Protein AF-N0BF29-F1 (afdb_monomer)

InterPro domains:
  IPR024605 NAD(P) transhydrogenase, alpha subunit, C-terminal [PF12769] (67-154)

Mean predicted aligned error: 17.51 Å

pLDDT: mean 71.5, std 13.43, range [49.28, 93.81]

Radius of gyration: 30.4 Å; Cα contacts (8 Å, |Δi|>4): 50; chains: 1; bounding box: 69×90×81 Å

Foldseek 3Di:
DDDPVPVVVVVVVVVVVVVVVPDPPDDPDPVVVVVVVVVVVVCVVVPPCPPCVVPDDDDDDPVVVVVVVVVVVVVVVVVVVVPDDPVCPVVVVLVVLQVVLVLLVVLCVQCVVVVVDPPCPPSNVVSVVSNVVSVCSNVVSVVVSVVVVVVVPPDDDPPDDDD

Secondary structure (DSSP, 8-state):
---SHHHHHHHHHHHHHHHHH--------THHHHHHHHHHHHHHHHGGGTTSTTS--SS--HHHHHHHHHHHHHHHHHHHHHTS-GGGHHHHHHHHHHHGGGHHHHHHHHHHHHHHSTT-HHHHHHHHHHHHHHHHHHHHHHHHHHHHHTTTS----------

Solvent-accessible surface area (backbone atoms only — not comparable to full-atom values): 9748 Å² total; per-residue (Å²): 143,81,83,72,67,67,68,55,59,60,59,50,54,58,52,51,55,57,54,67,72,63,68,80,91,72,79,85,56,77,64,58,60,55,48,52,50,53,50,51,52,51,48,64,73,62,60,68,63,73,82,58,70,81,72,76,86,80,96,71,58,70,70,58,54,55,49,51,53,49,54,52,49,52,54,54,51,51,57,63,64,69,73,58,64,84,92,39,59,69,59,47,55,30,50,54,45,30,61,63,29,62,53,37,60,57,20,51,52,44,33,54,52,33,72,74,44,91,85,39,72,62,44,40,53,53,16,52,51,42,38,52,54,25,49,50,38,39,54,50,20,54,52,54,43,50,59,60,53,55,72,71,52,73,74,79,74,77,82,81,81,78,130

Structure (mmCIF, N/CA/C/O backbone):
data_AF-N0BF29-F1
#
_entry.id   AF-N0BF29-F1
#
loop_
_atom_site.group_PDB
_atom_site.id
_atom_site.type_symbol
_atom_site.label_atom_id
_atom_site.label_alt_id
_atom_site.label_comp_id
_atom_site.label_asym_id
_atom_site.label_entity_id
_atom_site.label_seq_id
_atom_site.pdbx_PDB_ins_code
_atom_site.Cartn_x
_atom_site.Cartn_y
_atom_site.Cartn_z
_atom_site.occupancy
_atom_site.B_iso_or_equiv
_atom_site.auth_seq_id
_atom_site.auth_comp_id
_atom_site.auth_asym_id
_atom_site.auth_atom_id
_atom_site.pdbx_PDB_model_num
ATOM 1 N N . MET A 1 1 ? 48.186 66.598 -15.310 1.00 50.88 1 MET A N 1
ATOM 2 C CA . MET A 1 1 ? 47.189 65.851 -16.102 1.00 50.88 1 MET A CA 1
ATOM 3 C C . MET A 1 1 ? 47.595 64.383 -16.043 1.00 50.88 1 MET A C 1
ATOM 5 O O . MET A 1 1 ? 48.266 63.907 -16.941 1.00 50.88 1 MET A O 1
ATOM 9 N N . PHE A 1 2 ? 47.352 63.733 -14.897 1.00 53.31 2 PHE A N 1
ATOM 10 C CA . PHE A 1 2 ? 47.755 62.344 -14.654 1.00 53.31 2 PHE A CA 1
ATOM 11 C C . PHE A 1 2 ? 46.551 61.424 -14.843 1.00 53.31 2 PHE A C 1
ATOM 13 O O . PHE A 1 2 ? 45.419 61.759 -14.498 1.00 53.31 2 PHE A O 1
ATOM 20 N N . ASP A 1 3 ? 46.858 60.309 -15.473 1.00 54.34 3 ASP A N 1
ATOM 21 C CA . ASP A 1 3 ? 45.998 59.388 -16.186 1.00 54.34 3 ASP A CA 1
ATOM 22 C C . ASP A 1 3 ? 45.047 58.596 -15.263 1.00 54.34 3 ASP A C 1
ATOM 24 O O . ASP A 1 3 ? 45.483 57.930 -14.326 1.00 54.34 3 ASP A O 1
ATOM 28 N N . ARG A 1 4 ? 43.731 58.672 -15.524 1.00 57.38 4 ARG A N 1
ATOM 29 C CA . ARG A 1 4 ? 42.687 57.856 -14.865 1.00 57.38 4 ARG A CA 1
ATOM 30 C C . ARG A 1 4 ? 42.378 56.555 -15.623 1.00 57.38 4 ARG A C 1
ATOM 32 O O . ARG A 1 4 ? 41.522 55.799 -15.173 1.00 57.38 4 ARG A O 1
ATOM 39 N N . SER A 1 5 ? 43.027 56.279 -16.755 1.00 56.97 5 SER A N 1
ATOM 40 C CA . SER A 1 5 ? 42.661 55.153 -17.627 1.00 56.97 5 SER A CA 1
ATOM 41 C C . SER A 1 5 ? 43.176 53.787 -17.147 1.00 56.97 5 SER A C 1
ATOM 43 O O . SER A 1 5 ? 42.535 52.772 -17.413 1.00 56.97 5 SER A O 1
ATOM 45 N N . ALA A 1 6 ? 44.255 53.741 -16.359 1.00 56.12 6 ALA A N 1
ATOM 46 C CA . ALA A 1 6 ? 44.833 52.480 -15.877 1.00 56.12 6 ALA A CA 1
ATOM 47 C C . ALA A 1 6 ? 44.062 51.837 -14.703 1.00 56.12 6 ALA A C 1
ATOM 49 O O . ALA A 1 6 ? 44.014 50.612 -14.592 1.00 56.12 6 ALA A O 1
ATOM 50 N N . THR A 1 7 ? 43.420 52.635 -13.840 1.00 57.06 7 THR A N 1
ATOM 51 C CA . THR A 1 7 ? 42.693 52.118 -12.661 1.00 57.06 7 THR A CA 1
ATOM 52 C C . THR A 1 7 ? 41.366 51.456 -13.037 1.00 57.06 7 THR A C 1
ATOM 54 O O . THR A 1 7 ? 40.957 50.494 -12.391 1.00 57.06 7 THR A O 1
ATOM 57 N N . THR A 1 8 ? 40.704 51.923 -14.099 1.00 57.91 8 THR A N 1
ATOM 58 C CA . THR A 1 8 ? 39.427 51.352 -14.557 1.00 57.91 8 THR A CA 1
ATOM 59 C C . THR A 1 8 ? 39.631 50.000 -15.253 1.00 57.91 8 THR A C 1
ATOM 61 O O . THR A 1 8 ? 38.921 49.046 -14.952 1.00 57.91 8 THR A O 1
ATOM 64 N N . ALA A 1 9 ? 40.680 49.858 -16.074 1.00 57.94 9 ALA A N 1
ATOM 65 C CA . ALA A 1 9 ? 40.947 48.624 -16.823 1.00 57.94 9 ALA A CA 1
ATOM 66 C C . ALA A 1 9 ? 41.239 47.396 -15.931 1.00 57.94 9 ALA A C 1
ATOM 68 O O . ALA A 1 9 ? 40.890 46.269 -16.284 1.00 57.94 9 ALA A O 1
ATOM 69 N N . GLY A 1 10 ? 41.851 47.594 -14.757 1.00 58.34 10 GLY A N 1
ATOM 70 C CA . GLY A 1 10 ? 42.141 46.507 -13.813 1.00 58.34 10 GLY A CA 1
ATOM 71 C C . GLY A 1 10 ? 40.903 45.958 -13.091 1.00 58.34 10 GLY A C 1
ATOM 72 O O . GLY A 1 10 ? 40.855 44.772 -12.765 1.00 58.34 10 GLY A O 1
ATOM 73 N N . ASN A 1 11 ? 39.885 46.796 -12.872 1.00 60.72 11 ASN A N 1
ATOM 74 C CA . ASN A 1 11 ? 38.655 46.406 -12.178 1.00 60.72 11 ASN A CA 1
ATOM 75 C C . ASN A 1 11 ? 37.640 45.720 -13.112 1.00 60.72 11 ASN A C 1
ATOM 77 O O . ASN A 1 11 ? 36.798 44.943 -12.661 1.00 60.72 11 ASN A O 1
ATOM 81 N N . ASP A 1 12 ? 37.750 45.967 -14.417 1.00 60.44 12 ASP A N 1
ATOM 82 C CA . ASP A 1 12 ? 36.882 45.361 -15.429 1.00 60.44 12 ASP A CA 1
ATOM 83 C C . ASP A 1 12 ? 37.309 43.921 -15.765 1.00 60.44 12 ASP A C 1
ATOM 85 O O . ASP A 1 12 ? 36.466 43.042 -15.948 1.00 60.44 12 ASP A O 1
ATOM 89 N N . MET A 1 13 ? 38.615 43.634 -15.740 1.00 60.41 13 MET A N 1
ATOM 90 C CA . MET A 1 13 ? 39.179 42.309 -16.044 1.00 60.41 13 MET A CA 1
ATOM 91 C C . MET A 1 13 ? 38.857 41.258 -14.966 1.00 60.41 13 MET A C 1
ATOM 93 O O . MET A 1 13 ? 38.608 40.086 -15.271 1.00 60.41 13 MET A O 1
ATOM 97 N N . SER A 1 14 ? 38.818 41.672 -13.694 1.00 63.94 14 SER A N 1
ATOM 98 C CA . SER A 1 14 ? 38.406 40.809 -12.581 1.00 63.94 14 SER A CA 1
ATOM 99 C C . SER A 1 14 ? 36.902 40.514 -12.630 1.00 63.94 14 SER A C 1
ATOM 101 O O . SER A 1 14 ? 36.487 39.384 -12.373 1.00 63.94 14 SER A O 1
ATOM 103 N N . ASN A 1 15 ? 36.087 41.484 -13.055 1.00 61.97 15 ASN A N 1
ATOM 104 C CA . ASN A 1 15 ? 34.640 41.332 -13.203 1.00 61.97 15 ASN A CA 1
ATOM 105 C C . ASN A 1 15 ? 34.274 40.448 -14.410 1.00 61.97 15 ASN A C 1
ATOM 107 O O . ASN A 1 15 ? 33.377 39.613 -14.315 1.00 61.97 15 ASN A O 1
ATOM 111 N N . GLU A 1 16 ? 35.010 40.542 -15.523 1.00 64.69 16 GLU A N 1
ATOM 112 C CA . GLU A 1 16 ? 34.817 39.664 -16.687 1.00 64.69 16 GLU A CA 1
ATOM 113 C C . GLU A 1 16 ? 35.205 38.207 -16.402 1.00 64.69 16 GLU A C 1
ATOM 115 O O . GLU A 1 16 ? 34.514 37.282 -16.834 1.00 64.69 16 GLU A O 1
ATOM 120 N N . THR A 1 17 ? 36.273 37.986 -15.631 1.00 63.31 17 THR A N 1
ATOM 121 C CA . THR A 1 17 ? 36.715 36.637 -15.238 1.00 63.31 17 THR A CA 1
ATOM 122 C C . THR A 1 17 ? 35.704 35.977 -14.293 1.00 63.31 17 THR A C 1
ATOM 124 O O . THR A 1 17 ? 35.381 34.800 -14.451 1.00 63.31 17 THR A O 1
ATOM 127 N N . VAL A 1 18 ? 35.113 36.753 -13.376 1.00 61.75 18 VAL A N 1
ATOM 128 C CA . VAL A 1 18 ? 34.015 36.303 -12.502 1.00 61.75 18 VAL A CA 1
ATOM 129 C C . VAL A 1 18 ? 32.727 36.043 -13.298 1.00 61.75 18 VAL A C 1
ATOM 131 O O . VAL A 1 18 ? 32.028 35.066 -13.033 1.00 61.75 18 VAL A O 1
ATOM 134 N N . ARG A 1 19 ? 32.431 36.851 -14.328 1.00 63.25 19 ARG A N 1
ATOM 135 C CA . ARG A 1 19 ? 31.270 36.654 -15.217 1.00 63.25 19 ARG A CA 1
ATOM 136 C C . ARG A 1 19 ? 31.402 35.428 -16.120 1.00 63.25 19 ARG A C 1
ATOM 138 O O . ARG A 1 19 ? 30.409 34.740 -16.332 1.00 63.25 19 ARG A O 1
ATOM 145 N N . ARG A 1 20 ? 32.605 35.108 -16.610 1.00 62.06 20 ARG A N 1
ATOM 146 C CA . ARG A 1 20 ? 32.853 33.898 -17.422 1.00 62.06 20 ARG A CA 1
ATOM 147 C C . ARG A 1 20 ? 32.863 32.608 -16.594 1.00 62.06 20 ARG A C 1
ATOM 149 O O . ARG A 1 20 ? 32.543 31.553 -17.132 1.00 62.06 20 ARG A O 1
ATOM 156 N N . ALA A 1 21 ? 33.161 32.685 -15.294 1.00 59.75 21 ALA A N 1
ATOM 157 C CA . ALA A 1 21 ? 33.075 31.549 -14.371 1.00 59.75 21 ALA A CA 1
ATOM 158 C C . ALA A 1 21 ? 31.628 31.195 -13.959 1.00 59.75 21 ALA A C 1
ATOM 160 O O . ALA A 1 21 ? 31.386 30.105 -13.443 1.00 59.75 21 ALA A O 1
ATOM 161 N N . PHE A 1 22 ? 30.657 32.079 -14.219 1.00 56.88 22 PHE A N 1
ATOM 162 C CA . PHE A 1 22 ? 29.238 31.862 -13.935 1.00 56.88 22 PHE A CA 1
ATOM 163 C C . PHE A 1 22 ? 28.437 31.629 -15.226 1.00 56.88 22 PHE A C 1
ATOM 165 O O . PHE A 1 22 ? 27.495 32.349 -15.543 1.00 56.88 22 PHE A O 1
ATOM 172 N N . HIS A 1 23 ? 28.798 30.591 -15.983 1.00 58.59 23 HIS A N 1
ATOM 173 C CA . HIS A 1 23 ? 27.872 29.968 -16.929 1.00 58.59 23 HIS A CA 1
ATOM 174 C C . HIS A 1 23 ? 27.220 28.754 -16.253 1.00 58.59 23 HIS A C 1
ATOM 176 O O . HIS A 1 23 ? 27.808 27.671 -16.245 1.00 58.59 23 HIS A O 1
ATOM 182 N N . PRO A 1 24 ? 26.007 28.883 -15.687 1.00 55.81 24 PRO A N 1
ATOM 183 C CA . PRO A 1 24 ? 25.234 27.722 -15.285 1.00 55.81 24 PRO A CA 1
ATOM 184 C C . PRO A 1 24 ? 24.802 26.967 -16.547 1.00 55.81 24 PRO A C 1
ATOM 186 O O . PRO A 1 24 ? 23.813 27.305 -17.195 1.00 55.81 24 PRO A O 1
ATOM 189 N N . THR A 1 25 ? 25.517 25.901 -16.900 1.00 57.53 25 THR A N 1
ATOM 190 C CA . THR A 1 25 ? 25.018 24.865 -17.814 1.00 57.53 25 THR A CA 1
ATOM 191 C C . THR A 1 25 ? 23.961 24.027 -17.091 1.00 57.53 25 THR A C 1
ATOM 193 O O . THR A 1 25 ? 24.127 22.843 -16.825 1.00 57.53 25 THR A O 1
ATOM 196 N N . SER A 1 26 ? 22.835 24.649 -16.744 1.00 63.97 26 SER A N 1
ATOM 197 C CA . SER A 1 26 ? 21.671 23.954 -16.201 1.00 63.97 26 SER A CA 1
ATOM 198 C C . SER A 1 26 ? 20.424 24.384 -16.955 1.00 63.97 26 SER A C 1
ATOM 200 O O . SER A 1 26 ? 19.684 25.273 -16.550 1.00 63.97 26 SER A O 1
ATOM 202 N N . SER A 1 27 ? 20.189 23.731 -18.091 1.00 57.16 27 SER A N 1
ATOM 203 C CA . SER A 1 27 ? 18.846 23.657 -18.665 1.00 57.16 27 SER A CA 1
ATOM 204 C C . SER A 1 27 ? 18.544 22.247 -19.179 1.00 57.16 27 SER A C 1
ATOM 206 O O . SER A 1 27 ? 18.144 22.017 -20.316 1.00 57.16 27 SER A O 1
ATOM 208 N N . ARG A 1 28 ? 18.659 21.246 -18.296 1.00 56.25 28 ARG A N 1
ATOM 209 C CA . ARG A 1 28 ? 17.801 20.064 -18.447 1.00 56.25 28 ARG A CA 1
ATOM 210 C C . ARG A 1 28 ? 16.426 20.457 -17.921 1.00 56.25 28 ARG A C 1
ATOM 212 O O . ARG A 1 28 ? 16.163 20.362 -16.729 1.00 56.25 28 ARG A O 1
ATOM 219 N N . GLY A 1 29 ? 15.587 20.980 -18.814 1.00 56.62 29 GLY A N 1
ATOM 220 C CA . GLY A 1 29 ? 14.214 21.360 -18.491 1.00 56.62 29 GLY A CA 1
ATOM 221 C C . GLY A 1 29 ? 13.393 20.202 -17.889 1.00 56.62 29 GLY A C 1
ATOM 222 O O . GLY A 1 29 ? 13.814 19.040 -17.926 1.00 56.62 29 GLY A O 1
ATOM 223 N N . PRO A 1 30 ? 12.170 20.478 -17.399 1.00 57.84 30 PRO A N 1
ATOM 224 C CA . PRO A 1 30 ? 11.297 19.513 -16.706 1.00 57.84 30 PRO A CA 1
ATOM 225 C C . PRO A 1 30 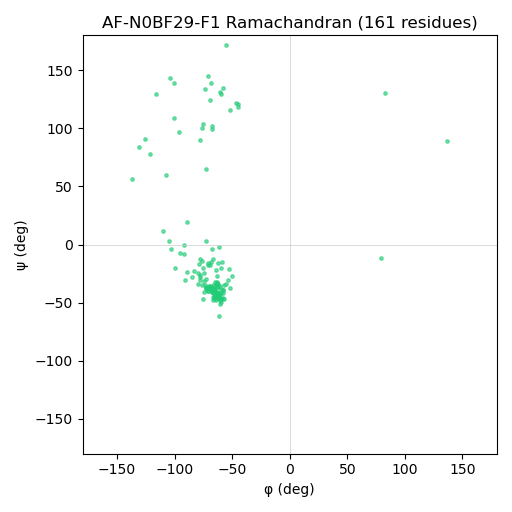? 10.875 18.289 -17.548 1.00 57.84 30 PRO A C 1
ATOM 227 O O . PRO A 1 30 ? 10.198 17.384 -17.059 1.00 57.84 30 PRO A O 1
ATOM 230 N N . VAL A 1 31 ? 11.291 18.222 -18.814 1.00 54.72 31 VAL A N 1
ATOM 231 C CA . VAL A 1 31 ? 11.068 17.097 -19.730 1.00 54.72 31 VAL A CA 1
ATOM 232 C C . VAL A 1 31 ? 11.731 15.794 -19.267 1.00 54.72 31 VAL A C 1
ATOM 234 O O . VAL A 1 31 ? 11.200 14.730 -19.572 1.00 54.72 31 VAL A O 1
ATOM 237 N N . SER A 1 32 ? 12.828 15.841 -18.497 1.00 62.41 32 SER A N 1
ATOM 238 C CA . SER A 1 32 ? 13.474 14.626 -17.960 1.00 62.41 32 SER A CA 1
ATOM 239 C C . SER A 1 32 ? 12.602 13.920 -16.917 1.00 62.41 32 SER A C 1
ATOM 241 O O . SER A 1 32 ? 12.455 12.705 -16.950 1.00 62.41 32 SER A O 1
ATOM 243 N N . MET A 1 33 ? 11.943 14.679 -16.037 1.00 64.31 33 MET A N 1
ATOM 244 C CA . MET A 1 33 ? 11.122 14.115 -14.962 1.00 64.31 33 MET A CA 1
ATOM 245 C C . MET A 1 33 ? 9.833 13.486 -15.493 1.00 64.31 33 MET A C 1
ATOM 247 O O . MET A 1 33 ? 9.464 12.394 -15.072 1.00 64.31 33 MET A O 1
ATOM 251 N N . LYS A 1 34 ? 9.194 14.125 -16.484 1.00 59.78 34 LYS A N 1
ATOM 252 C CA . LYS A 1 34 ? 8.039 13.536 -17.178 1.00 59.78 34 LYS A CA 1
ATOM 253 C C . LYS A 1 34 ? 8.433 12.249 -17.905 1.00 59.78 34 LYS A C 1
ATOM 255 O O . LYS A 1 34 ? 7.741 11.249 -17.780 1.00 59.78 34 LYS A O 1
ATOM 260 N N . ARG A 1 35 ? 9.567 12.244 -18.615 1.00 64.50 35 ARG A N 1
ATOM 261 C CA . ARG A 1 35 ? 10.065 11.055 -19.327 1.00 64.50 35 ARG A CA 1
ATOM 262 C C . ARG A 1 35 ? 10.479 9.927 -18.383 1.00 64.50 35 ARG A C 1
ATOM 264 O O . ARG A 1 35 ? 10.146 8.787 -18.667 1.00 64.50 35 ARG A O 1
ATOM 271 N N . ALA A 1 36 ? 11.120 10.247 -17.259 1.00 66.38 36 ALA A N 1
ATOM 272 C CA . ALA A 1 36 ? 11.490 9.280 -16.229 1.00 66.38 36 ALA A CA 1
ATOM 273 C C . ALA A 1 36 ? 10.259 8.665 -15.546 1.00 66.38 36 ALA A C 1
ATOM 275 O O . ALA A 1 36 ? 10.224 7.463 -15.301 1.00 66.38 36 ALA A O 1
ATOM 276 N N . PHE A 1 37 ? 9.226 9.471 -15.287 1.00 72.06 37 PHE A N 1
ATOM 277 C CA . PHE A 1 37 ? 7.957 8.980 -14.755 1.00 72.06 37 PHE A CA 1
ATOM 278 C C . PHE A 1 37 ? 7.242 8.068 -15.758 1.00 72.06 37 PHE A C 1
ATOM 280 O O . PHE A 1 37 ? 6.831 6.970 -15.398 1.00 72.06 37 PHE A O 1
ATOM 287 N N . LEU A 1 38 ? 7.160 8.477 -17.030 1.00 72.81 38 LEU A N 1
ATOM 288 C CA . LEU A 1 38 ? 6.576 7.645 -18.084 1.00 72.81 38 LEU A CA 1
ATOM 289 C C . LEU A 1 38 ? 7.354 6.338 -18.291 1.00 72.81 38 LEU A C 1
ATOM 291 O O . LEU A 1 38 ? 6.735 5.293 -18.460 1.00 72.81 38 LEU A O 1
ATOM 295 N N . SER A 1 39 ? 8.689 6.367 -18.256 1.00 67.75 39 SER A N 1
ATOM 296 C CA . SER A 1 39 ? 9.505 5.161 -18.426 1.00 67.75 39 SER A CA 1
ATOM 297 C C . SER A 1 39 ? 9.419 4.224 -17.223 1.00 67.75 39 SER A C 1
ATOM 299 O O . SER A 1 39 ? 9.385 3.013 -17.405 1.00 67.75 39 SER A O 1
ATOM 301 N N . ALA A 1 40 ? 9.356 4.762 -16.000 1.00 66.81 40 ALA A N 1
ATOM 302 C CA . ALA A 1 40 ? 9.174 3.964 -14.788 1.00 66.81 40 ALA A CA 1
ATOM 303 C C . ALA A 1 40 ? 7.779 3.326 -14.739 1.00 66.81 40 ALA A C 1
ATOM 305 O O . ALA A 1 40 ? 7.656 2.154 -14.394 1.00 66.81 40 ALA A O 1
ATOM 306 N N . LEU A 1 41 ? 6.744 4.068 -15.148 1.00 75.81 41 LEU A N 1
ATOM 307 C CA . LEU A 1 41 ? 5.383 3.551 -15.280 1.00 75.81 41 LEU A CA 1
ATOM 308 C C . LEU A 1 41 ? 5.305 2.446 -16.342 1.00 75.81 41 LEU A C 1
ATOM 310 O O . LEU A 1 41 ? 4.715 1.400 -16.094 1.00 75.81 41 LEU A O 1
ATOM 314 N N . ALA A 1 42 ? 5.942 2.648 -17.498 1.00 70.69 42 ALA A N 1
ATOM 315 C CA . ALA A 1 42 ? 6.006 1.642 -18.554 1.00 70.69 42 ALA A CA 1
ATOM 316 C C . ALA A 1 42 ? 6.758 0.381 -18.102 1.00 70.69 42 ALA A C 1
ATOM 318 O O . ALA A 1 42 ? 6.271 -0.723 -18.315 1.00 70.69 42 ALA A O 1
ATOM 319 N N . ALA A 1 43 ? 7.903 0.526 -17.429 1.00 65.00 43 ALA A N 1
ATOM 320 C CA . ALA A 1 43 ? 8.643 -0.611 -16.887 1.00 65.00 43 ALA A CA 1
ATOM 321 C C . ALA A 1 43 ? 7.812 -1.378 -15.845 1.00 65.00 43 ALA A C 1
ATOM 323 O O . ALA A 1 43 ? 7.722 -2.598 -15.927 1.00 65.00 43 ALA A O 1
ATOM 324 N N . ALA A 1 44 ? 7.146 -0.681 -14.919 1.00 64.06 44 ALA A N 1
ATOM 325 C CA . ALA A 1 44 ? 6.292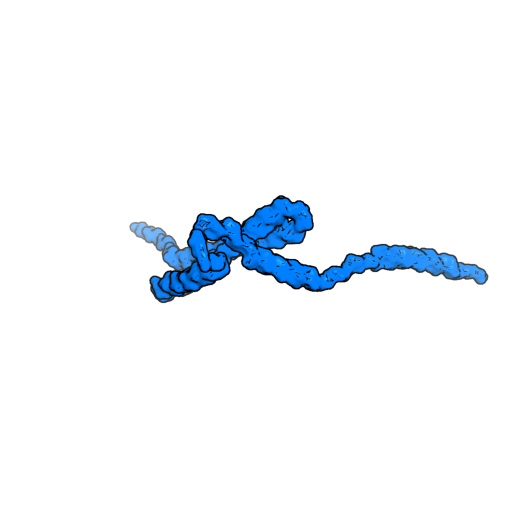 -1.300 -13.903 1.00 64.06 44 ALA A CA 1
ATOM 326 C C . ALA A 1 44 ? 5.116 -2.091 -14.503 1.00 64.06 44 ALA A C 1
ATOM 328 O O . ALA A 1 44 ? 4.770 -3.145 -13.979 1.00 64.06 44 ALA A O 1
ATOM 329 N N . LEU A 1 45 ? 4.544 -1.619 -15.616 1.00 66.31 45 LEU A N 1
ATOM 330 C CA . LEU A 1 45 ? 3.482 -2.318 -16.350 1.00 66.31 45 LEU A CA 1
ATOM 331 C C . LEU A 1 45 ? 3.990 -3.518 -17.170 1.00 66.31 45 LEU A C 1
ATOM 333 O O . LEU A 1 45 ? 3.202 -4.389 -17.517 1.00 66.31 45 LEU A O 1
ATOM 337 N N . LEU A 1 46 ? 5.287 -3.574 -17.490 1.00 62.69 46 LEU A N 1
ATOM 338 C CA . LEU A 1 46 ? 5.897 -4.634 -18.310 1.00 62.69 46 LEU A CA 1
ATOM 339 C C . LEU A 1 46 ? 6.609 -5.722 -17.477 1.00 62.69 46 LEU A C 1
ATOM 341 O O . LEU A 1 46 ? 6.820 -6.837 -17.957 1.00 62.69 46 LEU A O 1
ATOM 345 N N . LEU A 1 47 ? 6.964 -5.413 -16.227 1.00 60.53 47 LEU A N 1
ATOM 346 C CA . LEU A 1 47 ? 7.653 -6.298 -15.279 1.00 60.53 47 LEU A CA 1
ATOM 347 C C . LEU A 1 47 ? 6.847 -7.487 -14.696 1.00 60.53 47 LEU A C 1
ATOM 349 O O . LEU A 1 47 ? 7.514 -8.410 -14.222 1.00 60.53 47 LEU A O 1
ATOM 353 N N . PRO A 1 48 ? 5.496 -7.577 -14.716 1.00 59.41 48 PRO A N 1
ATOM 354 C CA . PRO A 1 48 ? 4.800 -8.725 -14.107 1.00 59.41 48 PRO A CA 1
ATOM 355 C C . PRO A 1 48 ? 5.024 -10.078 -14.811 1.00 59.41 48 PRO A C 1
ATOM 357 O O . PRO A 1 48 ? 4.577 -11.118 -14.335 1.00 59.41 48 PRO A O 1
ATOM 360 N N . THR A 1 49 ? 5.741 -10.104 -15.931 1.00 56.69 49 THR A N 1
ATOM 361 C CA . THR A 1 49 ? 5.788 -11.250 -16.848 1.00 56.69 49 THR A CA 1
ATOM 362 C C . THR A 1 49 ? 6.676 -12.417 -16.403 1.00 56.69 49 THR A C 1
ATOM 364 O O . THR A 1 49 ? 6.558 -13.498 -16.972 1.00 56.69 49 THR A O 1
ATOM 367 N N . ALA A 1 50 ? 7.538 -12.257 -15.392 1.00 51.62 50 ALA A N 1
ATOM 368 C CA . ALA A 1 50 ? 8.493 -13.308 -15.012 1.00 51.62 50 ALA A CA 1
ATOM 369 C C . ALA A 1 50 ? 7.980 -14.290 -13.938 1.00 51.62 50 ALA A C 1
ATOM 371 O O . ALA A 1 50 ? 8.369 -15.453 -13.955 1.00 51.62 50 ALA A O 1
ATOM 372 N N . ALA A 1 51 ? 7.111 -13.854 -13.017 1.00 52.84 51 ALA A N 1
ATOM 373 C CA . ALA A 1 51 ? 6.656 -14.691 -11.897 1.00 52.84 51 ALA A CA 1
ATOM 374 C C . ALA A 1 51 ? 5.408 -15.533 -12.219 1.00 52.84 51 ALA A C 1
ATOM 376 O O . ALA A 1 51 ? 5.196 -16.569 -11.600 1.00 52.84 51 ALA A O 1
ATOM 377 N N . PHE A 1 52 ? 4.604 -15.116 -13.202 1.00 53.22 52 PHE A N 1
ATOM 378 C CA . PHE A 1 52 ? 3.365 -15.808 -13.586 1.00 53.22 52 PHE A CA 1
ATOM 379 C C . PHE A 1 52 ? 3.496 -16.642 -14.866 1.00 53.22 52 PHE A C 1
ATOM 381 O O . PHE A 1 52 ? 2.570 -17.357 -15.232 1.00 53.22 52 PHE A O 1
ATOM 388 N N . ALA A 1 53 ? 4.655 -16.609 -15.532 1.00 53.66 53 ALA A N 1
ATOM 389 C CA . ALA A 1 53 ? 4.916 -17.447 -16.702 1.00 53.66 53 ALA A CA 1
ATOM 390 C C . ALA A 1 53 ? 5.028 -18.949 -16.365 1.00 53.66 53 ALA A C 1
ATOM 392 O O . ALA A 1 53 ? 4.969 -19.774 -17.274 1.00 53.66 53 ALA A O 1
ATOM 393 N N . SER A 1 54 ? 5.197 -19.319 -15.087 1.00 55.44 54 SER A N 1
ATOM 394 C CA . SER A 1 54 ? 5.396 -20.714 -14.672 1.00 55.44 54 SER A CA 1
ATOM 395 C C . SER A 1 54 ? 4.132 -21.454 -14.225 1.00 55.44 54 SER A C 1
ATOM 397 O O . SER A 1 54 ? 4.205 -22.663 -14.025 1.00 55.44 54 SER A O 1
ATOM 399 N N . GLU A 1 55 ? 2.977 -20.794 -14.097 1.00 59.41 55 GLU A N 1
ATOM 400 C CA . GLU A 1 55 ? 1.725 -21.447 -13.683 1.00 59.41 55 GLU A CA 1
ATOM 401 C C . GLU A 1 55 ? 0.599 -21.179 -14.690 1.00 59.41 55 GLU A C 1
ATOM 403 O O . GLU A 1 55 ? -0.141 -20.208 -14.581 1.00 59.41 55 GLU A O 1
ATOM 408 N N . GLY A 1 56 ? 0.456 -22.064 -15.682 1.00 49.28 56 GLY A N 1
ATOM 409 C CA . GLY A 1 56 ? -0.730 -22.111 -16.543 1.00 49.28 56 GLY A CA 1
ATOM 410 C C . GLY A 1 56 ? -0.401 -22.296 -18.018 1.00 49.28 56 GLY A C 1
ATOM 411 O O . GLY A 1 56 ? -0.249 -21.335 -18.766 1.00 49.28 56 GLY A O 1
ATOM 412 N N . GLY A 1 57 ? -0.302 -23.551 -18.454 1.00 51.53 57 GLY A N 1
ATOM 413 C CA . GLY A 1 57 ? -0.156 -23.878 -19.866 1.00 51.53 57 GLY A CA 1
ATOM 414 C C . GLY A 1 57 ? -1.347 -23.396 -20.702 1.00 51.53 57 GLY A C 1
ATOM 415 O O . GLY A 1 57 ? -2.489 -23.714 -20.396 1.00 51.53 57 GLY A O 1
ATOM 416 N N . GLY A 1 58 ? -1.041 -22.715 -21.809 1.00 65.38 58 GLY A 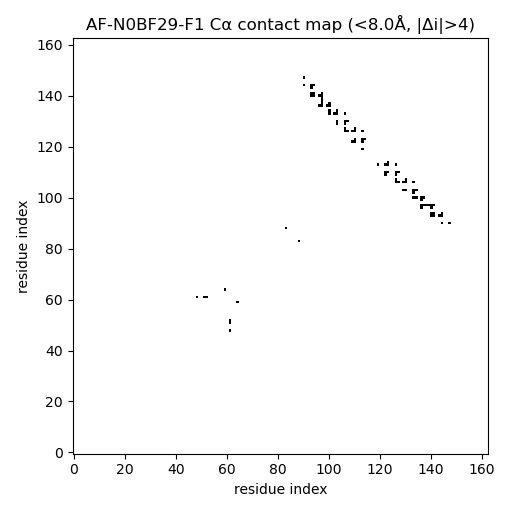N 1
ATOM 417 C CA . GLY A 1 58 ? -1.870 -22.681 -23.016 1.00 65.38 58 GLY A CA 1
ATOM 418 C C . GLY A 1 58 ? -3.048 -21.696 -23.042 1.00 65.38 58 GLY A C 1
ATOM 419 O O . GLY A 1 58 ? -3.932 -21.711 -22.198 1.00 65.38 58 GLY A O 1
ATOM 420 N N . LEU A 1 59 ? -3.107 -20.927 -24.135 1.00 62.38 59 LEU A N 1
ATOM 421 C CA . LEU A 1 59 ? -4.267 -20.205 -24.694 1.00 62.38 59 LEU A CA 1
ATOM 422 C C . LEU A 1 59 ? -4.695 -18.861 -24.077 1.00 62.38 59 LEU A C 1
ATOM 424 O O . LEU A 1 59 ? -5.463 -18.155 -24.729 1.00 62.38 59 LEU A O 1
ATOM 428 N N . VAL A 1 60 ? -4.193 -18.446 -22.911 1.00 70.06 60 VAL A N 1
ATOM 429 C CA . VAL A 1 60 ? -4.595 -17.169 -22.279 1.00 70.06 60 VAL A CA 1
ATOM 430 C C . VAL A 1 60 ? -3.423 -16.195 -22.169 1.00 70.06 60 VAL A C 1
ATOM 432 O O . VAL A 1 60 ? -2.351 -16.548 -21.685 1.00 70.06 60 VAL A O 1
ATOM 435 N N . SER A 1 61 ? -3.610 -14.954 -22.627 1.00 81.25 61 SER A N 1
ATOM 436 C CA . SER A 1 61 ? -2.586 -13.908 -22.523 1.00 81.25 61 SER A CA 1
ATOM 437 C C . SER A 1 61 ? -2.367 -13.489 -21.058 1.00 81.25 61 SER A C 1
ATOM 439 O O . SER A 1 61 ? -3.362 -13.292 -20.356 1.00 81.25 61 SER A O 1
ATOM 441 N N . PRO A 1 62 ? -1.116 -13.264 -20.598 1.00 78.50 62 PRO A N 1
ATOM 442 C CA . PRO A 1 62 ? -0.807 -12.905 -19.204 1.00 78.50 62 PRO A CA 1
ATOM 443 C C . PRO A 1 62 ? -1.612 -11.717 -18.660 1.00 78.50 62 PRO A C 1
ATOM 445 O O . PRO A 1 62 ? -2.102 -11.749 -17.537 1.00 78.50 62 PRO A O 1
ATOM 448 N N . SER A 1 63 ? -1.863 -10.712 -19.499 1.00 81.44 63 SER A N 1
ATOM 449 C CA . SER A 1 63 ? -2.691 -9.551 -19.154 1.00 81.44 63 SER A CA 1
ATOM 450 C C . SER A 1 63 ? -4.154 -9.902 -18.851 1.00 81.44 63 SER A C 1
ATOM 452 O O . SER A 1 63 ? -4.780 -9.273 -18.002 1.00 81.44 63 SER A O 1
ATOM 454 N N . VAL A 1 64 ? -4.714 -10.915 -19.521 1.00 84.62 64 VAL A N 1
ATOM 455 C CA . VAL A 1 64 ? -6.086 -11.394 -19.271 1.00 84.62 64 VAL A CA 1
ATOM 456 C C . VAL A 1 64 ? -6.147 -12.147 -17.946 1.00 84.62 64 VAL A C 1
ATOM 458 O O . VAL A 1 64 ? -7.118 -11.997 -17.207 1.00 84.62 64 VAL A O 1
ATOM 461 N N . TYR A 1 65 ? -5.096 -12.895 -17.610 1.00 82.56 65 TYR A N 1
ATOM 462 C CA . TYR A 1 65 ? -4.972 -13.549 -16.311 1.00 82.56 65 TYR A CA 1
ATOM 463 C C . TYR A 1 65 ? -4.876 -12.527 -15.165 1.00 82.56 65 TYR A C 1
ATOM 465 O O . TYR A 1 65 ? -5.648 -12.606 -14.210 1.00 82.56 65 TYR A O 1
ATOM 473 N N . GLU A 1 66 ? -4.017 -11.508 -15.289 1.00 82.69 66 GLU A N 1
ATOM 474 C CA . GLU A 1 66 ? -3.910 -10.411 -14.312 1.00 82.69 66 GLU A CA 1
ATOM 475 C C . GLU A 1 66 ? -5.241 -9.672 -14.130 1.00 82.69 66 GLU A C 1
ATOM 477 O O . GLU A 1 66 ? -5.649 -9.381 -13.004 1.00 82.69 66 GLU A O 1
ATOM 482 N N . PHE A 1 67 ? -5.956 -9.417 -15.229 1.00 86.12 67 PHE A N 1
ATOM 483 C CA . PHE A 1 67 ? -7.267 -8.779 -15.184 1.00 86.12 67 PHE A CA 1
ATOM 484 C C . PHE A 1 67 ? -8.317 -9.658 -14.491 1.00 86.12 67 PHE A C 1
ATOM 486 O O . PHE A 1 67 ? -9.112 -9.161 -13.695 1.00 86.12 67 PHE A O 1
ATOM 493 N N . MET A 1 68 ? -8.304 -10.970 -14.734 1.00 89.88 68 MET A N 1
ATOM 494 C CA . MET A 1 68 ? -9.201 -11.911 -14.065 1.00 89.88 68 MET A CA 1
ATOM 495 C C . MET A 1 68 ? -8.941 -11.955 -12.552 1.00 89.88 68 MET A C 1
ATOM 497 O O . MET A 1 68 ? -9.886 -11.851 -11.768 1.00 89.88 68 MET A O 1
ATOM 501 N N . VAL A 1 69 ? -7.673 -12.036 -12.131 1.00 88.50 69 VAL A N 1
ATOM 502 C CA . VAL A 1 69 ? -7.288 -11.987 -10.710 1.00 88.50 69 VAL A CA 1
ATOM 503 C C . VAL A 1 69 ? -7.680 -10.648 -10.083 1.00 88.50 69 VAL A C 1
ATOM 505 O O . VAL A 1 69 ? -8.222 -10.630 -8.980 1.00 88.50 69 VAL A O 1
ATOM 508 N N . PHE A 1 70 ? -7.483 -9.534 -10.791 1.00 89.75 70 PHE A N 1
ATOM 509 C CA . PHE A 1 70 ? -7.894 -8.206 -10.337 1.00 89.75 70 PHE A CA 1
ATOM 510 C C . PHE A 1 70 ? -9.406 -8.124 -10.088 1.00 89.75 70 PHE A C 1
ATOM 512 O O . PHE A 1 70 ? -9.832 -7.699 -9.014 1.00 89.75 70 PHE A O 1
ATOM 519 N N . VAL A 1 71 ? -10.227 -8.578 -11.041 1.00 92.75 71 VAL A N 1
ATOM 520 C CA . VAL A 1 71 ? -11.691 -8.567 -10.908 1.00 92.75 71 VAL A CA 1
ATOM 521 C C . VAL A 1 71 ? -12.144 -9.443 -9.737 1.00 92.75 71 VAL A C 1
ATOM 523 O O . VAL A 1 71 ? -12.958 -9.006 -8.923 1.00 92.75 71 VAL A O 1
ATOM 526 N N . ILE A 1 72 ? -11.581 -10.647 -9.594 1.00 93.81 72 ILE A N 1
ATOM 527 C CA . ILE A 1 72 ? -11.887 -11.542 -8.467 1.00 93.81 72 ILE A CA 1
ATOM 528 C C . ILE A 1 72 ? -11.476 -10.900 -7.132 1.00 93.81 72 ILE A C 1
ATOM 530 O O . ILE A 1 72 ? -12.252 -10.927 -6.175 1.00 93.81 72 ILE A O 1
ATOM 534 N N . ALA A 1 73 ? -10.305 -10.264 -7.060 1.00 91.00 73 ALA A N 1
ATOM 535 C CA . ALA A 1 73 ? -9.833 -9.585 -5.856 1.00 91.00 73 ALA A CA 1
ATOM 536 C C . ALA A 1 73 ? -10.750 -8.424 -5.429 1.00 91.00 73 ALA A C 1
ATOM 538 O O . ALA A 1 73 ? -10.980 -8.243 -4.233 1.00 91.00 73 ALA A O 1
ATOM 539 N N . VAL A 1 74 ? -11.325 -7.673 -6.379 1.00 91.00 74 VAL A N 1
ATOM 540 C CA . VAL A 1 74 ? -12.305 -6.611 -6.082 1.00 91.00 74 VAL A CA 1
ATOM 541 C C . VAL A 1 74 ? -13.572 -7.191 -5.453 1.00 91.00 74 VAL A C 1
ATOM 543 O O . VAL A 1 74 ? -14.036 -6.669 -4.438 1.00 91.00 74 VAL A O 1
ATOM 546 N N . PHE A 1 75 ? -14.109 -8.285 -6.004 1.00 92.75 75 PHE A N 1
ATOM 547 C CA . PHE A 1 75 ? -15.278 -8.952 -5.424 1.00 92.75 75 PHE A CA 1
ATOM 548 C C . PHE A 1 75 ? -14.999 -9.439 -4.000 1.00 92.75 75 PHE A C 1
ATOM 550 O O . PHE A 1 75 ? -15.777 -9.152 -3.091 1.00 92.75 75 PHE A O 1
ATOM 557 N N . VAL A 1 76 ? -13.869 -10.116 -3.782 1.00 90.88 76 VAL A N 1
ATOM 558 C CA . VAL A 1 76 ? -13.467 -10.580 -2.445 1.00 90.88 76 VAL A CA 1
ATOM 559 C C . VAL A 1 76 ? -13.319 -9.399 -1.480 1.00 90.88 76 VAL A C 1
ATOM 561 O O . VAL A 1 76 ? -13.867 -9.436 -0.380 1.00 90.88 76 VAL A O 1
ATOM 564 N N . GLY A 1 77 ? -12.650 -8.321 -1.898 1.00 88.50 77 GLY A N 1
ATOM 565 C CA . GLY A 1 77 ? -12.474 -7.118 -1.084 1.00 88.50 77 GLY A CA 1
ATOM 566 C C . GLY A 1 77 ? -13.799 -6.463 -0.681 1.00 88.50 77 GLY A C 1
ATOM 567 O O . GLY A 1 77 ? -13.968 -6.087 0.479 1.00 88.50 77 GLY A O 1
ATOM 568 N N . TYR A 1 78 ? -14.764 -6.384 -1.604 1.00 88.94 78 TYR A N 1
ATOM 569 C CA . TYR A 1 78 ? -16.101 -5.858 -1.324 1.00 88.94 78 TYR A CA 1
ATOM 570 C C . TYR A 1 78 ? -16.823 -6.674 -0.241 1.00 88.94 78 TYR A C 1
ATOM 572 O O . TYR A 1 78 ? -17.269 -6.104 0.757 1.00 88.94 78 TYR A O 1
ATOM 580 N N . TYR A 1 79 ? -16.883 -8.003 -0.391 1.00 87.81 79 TYR A N 1
ATOM 581 C CA . TYR A 1 79 ? -17.558 -8.884 0.572 1.00 87.81 79 TYR A CA 1
ATOM 582 C C . TYR A 1 79 ? -16.885 -8.896 1.955 1.00 87.81 79 TYR A C 1
ATOM 584 O O . TYR A 1 79 ? -17.575 -8.951 2.977 1.00 87.81 79 TYR A O 1
ATOM 592 N N . VAL A 1 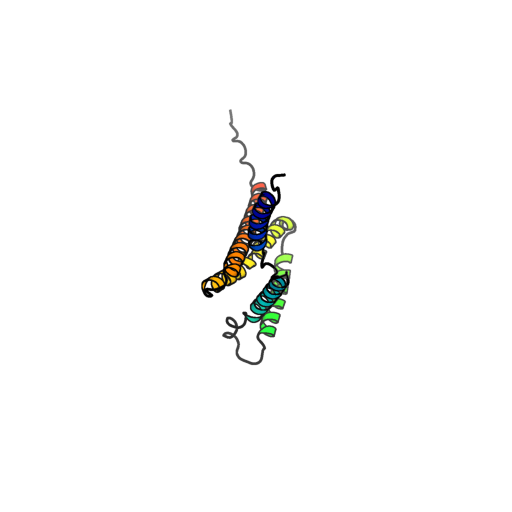80 ? -15.551 -8.800 2.003 1.00 84.94 80 VAL A N 1
ATOM 593 C CA . VAL A 1 80 ? -14.779 -8.739 3.256 1.00 84.94 80 VAL A CA 1
ATOM 594 C C . VAL A 1 80 ? -15.090 -7.468 4.049 1.00 84.94 80 VAL A C 1
ATOM 596 O O . VAL A 1 80 ? -15.272 -7.536 5.263 1.00 84.94 80 VAL A O 1
ATOM 599 N N . VAL A 1 81 ? -15.186 -6.312 3.385 1.00 83.00 81 VAL A N 1
ATOM 600 C CA . VAL A 1 81 ? -15.456 -5.028 4.055 1.00 83.00 81 VAL A CA 1
ATOM 601 C C . VAL A 1 81 ? -16.929 -4.886 4.448 1.00 83.00 81 VAL A C 1
ATOM 603 O O . VAL A 1 81 ? -17.224 -4.326 5.499 1.00 83.00 81 VAL A O 1
ATOM 606 N N . TRP A 1 82 ? -17.864 -5.408 3.651 1.00 80.00 82 TRP A N 1
ATOM 607 C CA . TRP A 1 82 ? -19.303 -5.314 3.943 1.00 80.00 82 TRP A CA 1
ATOM 608 C C . TRP A 1 82 ? -19.776 -6.182 5.119 1.00 80.00 82 TRP A C 1
ATOM 610 O O . TRP A 1 82 ? -20.855 -5.942 5.654 1.00 80.00 82 TRP A O 1
ATOM 620 N N . SER A 1 83 ? -18.978 -7.156 5.561 1.00 74.25 83 SER A N 1
ATOM 621 C CA . SER A 1 83 ? -19.353 -8.091 6.636 1.00 74.25 83 SER A CA 1
ATOM 622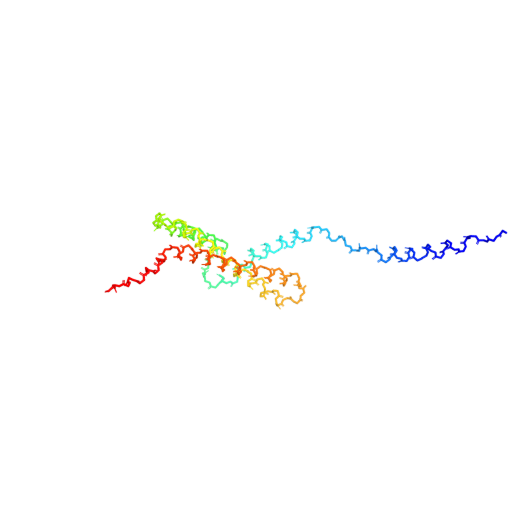 C C . SER A 1 83 ? -18.989 -7.609 8.053 1.00 74.25 83 SER A C 1
ATOM 624 O O . SER A 1 83 ? -18.898 -8.420 8.975 1.00 74.25 83 SER A O 1
ATOM 626 N N . VAL A 1 84 ? -18.754 -6.306 8.257 1.00 66.44 84 VAL A N 1
ATOM 627 C CA . VAL A 1 84 ? -18.335 -5.748 9.559 1.00 66.44 84 VAL A CA 1
ATOM 628 C C . VAL A 1 84 ? -19.471 -5.036 10.296 1.00 66.44 84 VAL A C 1
ATOM 630 O O . VAL A 1 84 ? -20.307 -4.360 9.702 1.00 66.44 84 VAL A O 1
ATOM 633 N N . THR A 1 85 ? -19.509 -5.168 11.623 1.00 73.19 85 THR A N 1
ATOM 634 C CA . THR A 1 85 ? -20.525 -4.515 12.459 1.00 73.19 85 THR A CA 1
ATOM 635 C C . THR A 1 85 ? -20.307 -2.989 12.533 1.00 73.19 85 THR A C 1
ATOM 637 O O . THR A 1 85 ? -19.161 -2.537 12.588 1.00 73.19 85 THR A O 1
ATOM 640 N N . PRO A 1 86 ? -21.372 -2.157 12.603 1.00 66.75 86 PRO A N 1
ATOM 641 C CA . PRO A 1 86 ? -21.273 -0.692 12.468 1.00 66.75 86 PRO A CA 1
ATOM 642 C C . PRO A 1 86 ? -20.391 0.021 13.508 1.00 66.75 86 PRO A C 1
ATOM 644 O O . PRO A 1 86 ? -19.905 1.124 13.268 1.00 66.75 86 PRO A O 1
ATOM 647 N N . ALA A 1 87 ? -20.131 -0.611 14.655 1.00 65.00 87 ALA A N 1
ATOM 648 C CA . ALA A 1 87 ? -19.219 -0.088 15.673 1.00 65.00 87 ALA A CA 1
ATOM 649 C C . ALA A 1 87 ? -17.744 -0.042 15.212 1.00 65.00 87 ALA A C 1
ATOM 651 O O . ALA A 1 87 ? -16.912 0.579 15.873 1.00 65.00 87 ALA A O 1
ATOM 652 N N . LEU A 1 88 ? -17.409 -0.688 14.088 1.00 61.41 88 LEU A N 1
ATOM 653 C CA . LEU A 1 88 ? -16.045 -0.819 13.588 1.00 61.41 88 LEU A CA 1
ATOM 654 C C . LEU A 1 88 ? -15.713 0.082 12.393 1.00 61.41 88 LEU A C 1
ATOM 656 O O . LEU A 1 88 ? -14.575 0.024 11.946 1.00 61.41 88 LEU A O 1
ATOM 660 N N . HIS A 1 89 ? -16.600 0.955 11.898 1.00 71.25 89 HIS A N 1
ATOM 661 C CA . HIS A 1 89 ? -16.255 1.826 10.755 1.00 71.25 89 HIS A CA 1
ATOM 662 C C . HIS A 1 89 ? -15.009 2.696 11.013 1.00 71.25 89 HIS A C 1
ATOM 664 O O . HIS A 1 89 ? -14.196 2.899 10.111 1.00 71.25 89 HIS A O 1
ATOM 670 N N . THR A 1 90 ? -14.806 3.141 12.256 1.00 78.12 90 THR A N 1
ATOM 671 C CA . THR A 1 90 ? -13.637 3.943 12.649 1.00 78.12 90 THR A CA 1
ATOM 672 C C . THR A 1 90 ? -12.346 3.104 12.761 1.00 78.12 90 THR A C 1
ATOM 674 O O . THR A 1 90 ? -11.338 3.492 12.171 1.00 78.12 90 THR A O 1
ATOM 677 N N . PRO A 1 91 ? -12.338 1.924 13.419 1.00 68.50 91 PRO A N 1
ATOM 678 C CA . PRO A 1 91 ? -11.230 0.966 13.315 1.00 68.50 91 PRO A CA 1
ATOM 679 C C . PRO A 1 91 ? -10.931 0.505 11.885 1.00 68.50 91 PRO A C 1
ATOM 681 O O . PRO A 1 91 ? -9.770 0.375 11.505 1.00 68.50 91 PRO A O 1
ATOM 684 N N . LEU A 1 92 ? -11.969 0.288 11.079 1.00 73.06 92 LEU A N 1
ATOM 685 C CA . LEU A 1 92 ? -11.857 -0.195 9.709 1.00 73.06 92 LEU A CA 1
ATOM 686 C C . LEU A 1 92 ? -11.162 0.830 8.819 1.00 73.06 92 LEU A C 1
ATOM 688 O O . LEU A 1 92 ? -10.305 0.449 8.030 1.00 73.06 92 LEU A O 1
ATOM 692 N N . MET A 1 93 ? -11.439 2.121 9.018 1.00 79.50 93 MET A N 1
ATOM 693 C CA . MET A 1 93 ? -10.723 3.203 8.341 1.00 79.50 93 MET A CA 1
ATOM 694 C C . MET A 1 93 ? -9.209 3.149 8.615 1.00 79.50 93 MET A C 1
ATOM 696 O O . MET A 1 93 ? -8.395 3.353 7.711 1.00 79.50 93 MET A O 1
ATOM 700 N N . SER A 1 94 ? -8.816 2.812 9.846 1.00 76.25 94 SER A N 1
ATOM 701 C CA . SER A 1 94 ? -7.406 2.657 10.217 1.00 76.25 94 SER A CA 1
ATOM 702 C C . SER A 1 94 ? -6.782 1.381 9.636 1.00 76.25 94 SER A C 1
ATOM 704 O O . SER A 1 94 ? -5.650 1.400 9.152 1.00 76.25 94 SER A O 1
ATOM 706 N N . VAL A 1 95 ? -7.536 0.279 9.595 1.00 79.06 95 VAL A N 1
ATOM 707 C CA . VAL A 1 95 ? -7.100 -0.974 8.958 1.00 79.06 95 VAL A CA 1
ATOM 708 C C . VAL A 1 95 ? -6.894 -0.782 7.455 1.00 79.06 95 VAL A C 1
ATOM 710 O O . VAL A 1 95 ? -5.871 -1.210 6.928 1.00 79.06 95 VAL A O 1
ATOM 713 N N . THR A 1 96 ? -7.787 -0.071 6.762 1.00 86.75 96 THR A N 1
ATOM 714 C CA . THR A 1 96 ? -7.597 0.246 5.337 1.00 86.75 96 THR A CA 1
ATOM 715 C C . THR A 1 96 ? -6.386 1.148 5.099 1.00 86.75 96 THR A C 1
ATOM 717 O O . THR A 1 96 ? -5.694 0.985 4.093 1.00 86.75 96 THR A O 1
ATOM 720 N N . ASN A 1 97 ? -6.064 2.036 6.048 1.00 85.31 97 ASN A N 1
ATOM 721 C CA . ASN A 1 97 ? -4.843 2.836 5.992 1.00 85.31 97 ASN A CA 1
ATOM 722 C C . ASN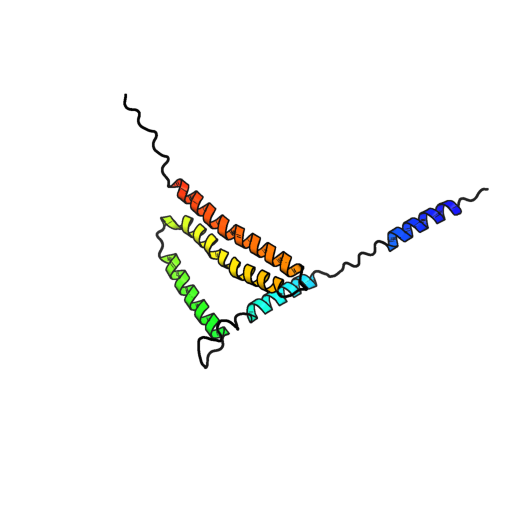 A 1 97 ? -3.591 1.946 6.098 1.00 85.31 97 ASN A C 1
ATOM 724 O O . ASN A 1 97 ? -2.673 2.076 5.293 1.00 85.31 97 ASN A O 1
ATOM 728 N N . ALA A 1 98 ? -3.592 0.956 6.995 1.00 81.94 98 ALA A N 1
ATOM 729 C CA . ALA A 1 98 ? -2.501 -0.012 7.101 1.00 81.94 98 ALA A CA 1
ATOM 730 C C . ALA A 1 98 ? -2.379 -0.913 5.854 1.00 81.94 98 ALA A C 1
ATOM 732 O O . ALA A 1 98 ? -1.273 -1.104 5.353 1.00 81.94 98 ALA A O 1
ATOM 733 N N . ILE A 1 99 ? -3.494 -1.411 5.301 1.00 87.25 99 ILE A N 1
ATOM 734 C CA . ILE A 1 99 ? -3.505 -2.282 4.107 1.00 87.25 99 ILE A CA 1
ATOM 735 C C . ILE A 1 99 ? -2.939 -1.564 2.874 1.00 87.25 99 ILE A C 1
ATOM 737 O O . ILE A 1 99 ? -2.234 -2.177 2.071 1.00 87.25 99 ILE A O 1
ATOM 741 N N . SER A 1 100 ? -3.163 -0.251 2.748 1.00 88.50 100 SER A N 1
ATOM 742 C CA . SER A 1 100 ? -2.589 0.549 1.654 1.00 88.50 100 SER A CA 1
ATOM 743 C C . SER A 1 100 ? -1.051 0.523 1.613 1.00 88.50 100 SER A C 1
ATOM 745 O O . SER A 1 100 ? -0.439 0.834 0.592 1.00 88.50 100 SER A O 1
ATOM 747 N N . SER A 1 101 ? -0.405 0.076 2.693 1.00 89.25 101 SER A N 1
ATOM 748 C CA . SER A 1 101 ? 1.048 -0.039 2.800 1.00 89.25 101 SER A CA 1
ATOM 749 C C . SER A 1 101 ? 1.670 -1.177 1.986 1.00 89.25 101 SER A C 1
ATOM 751 O O . SER A 1 101 ? 2.891 -1.334 2.010 1.00 89.25 101 SER A O 1
ATOM 753 N N . VAL A 1 102 ? 0.885 -1.936 1.209 1.00 89.69 102 VAL A N 1
ATOM 754 C CA . VAL A 1 102 ? 1.399 -2.919 0.230 1.00 89.69 102 VAL A CA 1
ATOM 755 C C . VAL A 1 102 ? 2.425 -2.310 -0.744 1.00 89.69 102 VAL A C 1
ATOM 757 O O . VAL A 1 102 ? 3.290 -3.010 -1.267 1.00 89.69 102 VAL A O 1
ATOM 760 N N . ILE A 1 103 ? 2.409 -0.981 -0.898 1.00 90.38 103 ILE A N 1
ATOM 761 C CA . ILE A 1 103 ? 3.399 -0.176 -1.630 1.00 90.38 103 ILE A CA 1
ATOM 762 C C . ILE A 1 103 ? 4.850 -0.490 -1.209 1.00 90.38 103 ILE A C 1
ATOM 764 O O . ILE A 1 103 ? 5.759 -0.367 -2.031 1.00 90.38 103 ILE A O 1
ATOM 768 N N . VAL A 1 104 ? 5.089 -0.950 0.028 1.00 91.00 104 VAL A N 1
ATOM 769 C CA . VAL A 1 104 ? 6.426 -1.353 0.500 1.00 91.00 104 VAL A CA 1
ATOM 770 C C . VAL A 1 104 ? 7.074 -2.416 -0.393 1.00 91.00 104 VAL A C 1
ATOM 772 O O . VAL A 1 104 ? 8.281 -2.365 -0.615 1.00 91.00 104 VAL A O 1
ATOM 775 N N . VAL A 1 105 ? 6.285 -3.326 -0.976 1.00 90.44 105 VAL A N 1
ATOM 776 C CA . VAL A 1 105 ? 6.780 -4.362 -1.897 1.00 90.44 105 VAL A CA 1
ATOM 777 C C . VAL A 1 105 ? 7.356 -3.720 -3.161 1.00 90.44 105 VAL A C 1
ATOM 779 O O . VAL A 1 105 ? 8.462 -4.054 -3.580 1.00 90.44 105 VAL A O 1
ATOM 782 N N . GLY A 1 106 ? 6.659 -2.729 -3.724 1.00 88.06 106 GLY A N 1
ATOM 783 C CA . GLY A 1 106 ? 7.145 -1.966 -4.876 1.00 88.06 106 GLY A CA 1
ATOM 784 C C . GLY A 1 106 ? 8.393 -1.139 -4.553 1.00 88.06 106 GLY A C 1
ATOM 785 O O . GLY A 1 106 ? 9.327 -1.091 -5.352 1.00 88.06 106 GLY A O 1
ATOM 786 N N . ALA A 1 107 ? 8.452 -0.538 -3.360 1.00 88.75 107 ALA A N 1
ATOM 787 C CA . ALA A 1 107 ? 9.626 0.208 -2.907 1.00 88.75 107 ALA A CA 1
ATOM 788 C C . ALA A 1 107 ? 10.860 -0.698 -2.738 1.00 88.75 107 ALA A C 1
ATOM 790 O O . ALA A 1 107 ? 11.956 -0.327 -3.160 1.00 88.75 107 ALA A O 1
ATOM 791 N N . LEU A 1 108 ? 10.685 -1.900 -2.178 1.00 88.00 108 LEU A N 1
ATOM 792 C CA . LEU A 1 108 ? 11.755 -2.892 -2.044 1.00 88.00 108 LEU A CA 1
ATOM 793 C C . LEU A 1 108 ? 12.272 -3.363 -3.405 1.00 88.00 108 LEU A C 1
ATOM 795 O O . LEU A 1 108 ? 13.485 -3.440 -3.588 1.00 88.00 108 LEU A O 1
ATOM 799 N N . LEU A 1 109 ? 11.385 -3.607 -4.375 1.00 86.75 109 LEU A N 1
ATOM 800 C CA . LEU A 1 109 ? 11.791 -3.936 -5.745 1.00 86.75 109 LEU A CA 1
ATOM 801 C C . LEU A 1 109 ? 12.562 -2.782 -6.401 1.00 86.75 109 LEU A C 1
ATOM 803 O O . LEU A 1 109 ? 13.607 -3.010 -7.006 1.00 86.75 109 LEU A O 1
ATOM 807 N N . ALA A 1 110 ? 12.106 -1.538 -6.234 1.00 83.81 110 ALA A N 1
ATOM 808 C CA . ALA A 1 110 ? 12.781 -0.363 -6.787 1.00 83.81 110 ALA A CA 1
ATOM 809 C C . ALA A 1 110 ? 14.194 -0.165 -6.206 1.00 83.81 110 ALA A C 1
ATOM 811 O O . ALA A 1 110 ? 15.142 0.111 -6.948 1.00 83.81 110 ALA A O 1
ATOM 812 N N . VAL A 1 111 ? 14.360 -0.341 -4.890 1.00 83.94 111 VAL A N 1
ATOM 813 C CA . VAL A 1 111 ? 15.678 -0.304 -4.236 1.00 83.94 111 VAL A CA 1
ATOM 814 C C . VAL A 1 111 ? 16.534 -1.489 -4.680 1.00 83.94 111 VAL A C 1
ATOM 816 O O . VAL A 1 111 ? 17.689 -1.288 -5.044 1.00 83.94 111 VAL A O 1
ATOM 819 N N . GLY A 1 112 ? 15.971 -2.700 -4.712 1.00 80.50 112 GLY A N 1
ATOM 820 C CA . GLY A 1 112 ? 16.671 -3.920 -5.118 1.00 80.50 112 GLY A CA 1
ATOM 821 C C . GLY A 1 112 ? 17.245 -3.825 -6.532 1.00 80.50 112 GLY A C 1
ATOM 822 O O . GLY A 1 112 ? 18.426 -4.096 -6.733 1.00 80.50 112 GLY A O 1
ATOM 823 N N . VAL A 1 113 ? 16.462 -3.331 -7.495 1.00 73.19 113 VAL A N 1
ATOM 824 C CA . VAL A 1 113 ? 16.940 -3.082 -8.866 1.00 73.19 113 VAL A CA 1
ATOM 825 C C . VAL A 1 113 ? 18.032 -2.005 -8.882 1.00 73.19 113 VAL A C 1
ATOM 827 O O . VAL A 1 113 ? 19.078 -2.199 -9.499 1.00 73.19 113 VAL A O 1
ATOM 830 N N . SER A 1 114 ? 17.861 -0.913 -8.129 1.00 69.31 114 SER A N 1
ATOM 831 C CA . SER A 1 114 ? 18.841 0.186 -8.052 1.00 69.31 114 SER A CA 1
ATOM 832 C C . SER A 1 114 ? 20.195 -0.211 -7.444 1.00 69.31 114 SER A C 1
ATOM 834 O O . SER A 1 114 ? 21.189 0.484 -7.664 1.00 69.31 114 SER A O 1
ATOM 836 N N . LEU A 1 115 ? 20.253 -1.296 -6.664 1.00 66.12 115 LEU A N 1
ATOM 837 C CA . LEU A 1 115 ? 21.504 -1.861 -6.145 1.00 66.12 115 LEU A CA 1
ATOM 838 C C . LEU A 1 115 ? 22.255 -2.682 -7.204 1.00 66.12 115 LEU A C 1
ATOM 840 O O . LEU A 1 115 ? 23.479 -2.745 -7.152 1.00 66.12 115 LEU A O 1
ATOM 844 N N . THR A 1 116 ? 21.540 -3.270 -8.169 1.00 67.12 116 THR A N 1
ATOM 845 C CA . THR A 1 116 ? 22.128 -4.090 -9.246 1.00 67.12 116 THR A CA 1
ATOM 846 C C . THR A 1 116 ? 22.612 -3.269 -10.444 1.00 67.12 116 THR A C 1
ATOM 848 O O . THR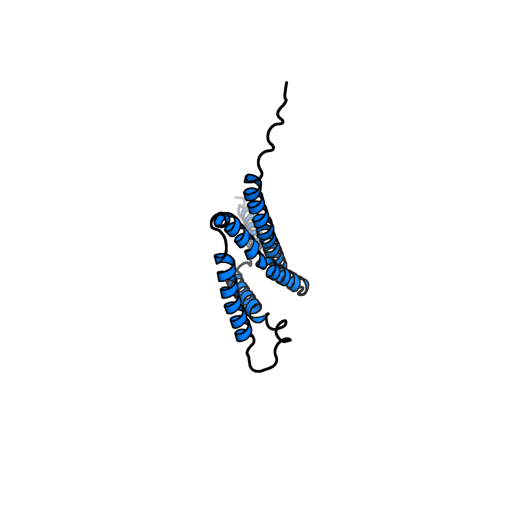 A 1 116 ? 23.562 -3.664 -11.115 1.00 67.12 116 THR A O 1
ATOM 851 N N . THR A 1 117 ? 22.008 -2.106 -10.707 1.00 63.22 117 THR A N 1
ATOM 852 C CA . THR A 1 117 ? 22.400 -1.210 -11.805 1.00 63.22 117 THR A CA 1
ATOM 853 C C . THR A 1 117 ? 23.262 -0.056 -11.285 1.00 63.22 117 THR A C 1
ATOM 855 O O . THR A 1 117 ? 22.762 0.846 -10.610 1.00 63.22 117 THR A O 1
ATOM 858 N N . SER A 1 118 ? 24.556 -0.068 -11.605 1.00 56.59 118 SER A N 1
ATOM 859 C CA . SER A 1 118 ? 25.578 0.828 -11.036 1.00 56.59 118 SER A CA 1
ATOM 860 C C . SER A 1 118 ? 25.389 2.332 -11.305 1.00 56.59 118 SER A C 1
ATOM 862 O O . SER A 1 118 ? 25.967 3.134 -10.577 1.00 56.59 118 SER A O 1
ATOM 864 N N . ASP A 1 119 ? 24.542 2.732 -12.262 1.00 58.03 119 ASP A N 1
ATOM 865 C CA . ASP A 1 119 ? 24.538 4.099 -12.820 1.00 58.03 119 ASP A CA 1
ATOM 866 C C . ASP A 1 119 ? 23.338 4.998 -12.466 1.00 58.03 119 ASP A C 1
ATOM 868 O O . ASP A 1 119 ? 23.191 6.082 -13.030 1.00 58.03 119 ASP A O 1
ATOM 872 N N . SER A 1 120 ? 22.479 4.630 -11.509 1.00 67.62 120 SER A N 1
ATOM 873 C CA . SER A 1 120 ? 21.343 5.493 -11.131 1.00 67.62 120 SER A CA 1
ATOM 874 C C . SER A 1 120 ? 21.350 5.905 -9.661 1.00 67.62 120 SER A C 1
ATOM 876 O O . SER A 1 120 ? 20.571 5.417 -8.841 1.00 67.62 120 SER A O 1
ATOM 878 N N . SER A 1 121 ? 22.197 6.884 -9.324 1.00 77.00 121 SER A N 1
ATOM 879 C CA . SER A 1 121 ? 22.151 7.586 -8.027 1.00 77.00 121 SER A CA 1
ATOM 880 C C . SER A 1 121 ? 20.763 8.168 -7.733 1.00 77.00 121 SER A C 1
ATOM 882 O O . SER A 1 121 ? 20.337 8.223 -6.583 1.00 77.00 121 SER A O 1
ATOM 884 N N . VAL A 1 122 ? 20.024 8.544 -8.780 1.00 79.56 122 VAL A N 1
ATOM 885 C CA . VAL A 1 122 ? 18.646 9.030 -8.677 1.00 79.56 122 VAL A CA 1
ATOM 886 C C . VAL A 1 122 ? 17.708 7.915 -8.208 1.00 79.56 122 VAL A C 1
ATOM 888 O O . VAL A 1 122 ? 16.963 8.119 -7.254 1.00 79.56 122 VAL A O 1
ATOM 891 N N . ALA A 1 123 ? 17.772 6.720 -8.801 1.00 81.50 123 ALA A N 1
ATOM 892 C CA . ALA A 1 123 ? 16.901 5.610 -8.411 1.00 81.50 123 ALA A CA 1
ATOM 893 C C . ALA A 1 123 ? 17.150 5.147 -6.965 1.00 81.50 123 ALA A C 1
ATOM 895 O O . ALA A 1 123 ? 16.199 4.847 -6.247 1.00 81.50 123 ALA A O 1
ATOM 896 N N . LYS A 1 124 ? 18.401 5.211 -6.486 1.00 81.38 124 LYS A N 1
ATOM 897 C CA . LYS A 1 124 ? 18.740 4.946 -5.076 1.00 81.38 124 LYS A CA 1
ATOM 898 C C . LYS A 1 124 ? 18.068 5.938 -4.122 1.00 81.38 124 LYS A C 1
ATOM 900 O O . LYS A 1 124 ? 17.476 5.521 -3.130 1.00 81.38 124 LYS A O 1
ATOM 905 N N . ILE A 1 125 ? 18.112 7.236 -4.437 1.00 85.62 125 ILE A N 1
ATOM 906 C CA . ILE A 1 125 ? 17.482 8.286 -3.620 1.00 85.62 125 ILE A CA 1
ATOM 907 C C . ILE A 1 125 ? 15.956 8.130 -3.619 1.00 85.62 125 ILE A C 1
ATOM 909 O O . ILE A 1 125 ? 15.334 8.171 -2.559 1.00 85.62 125 ILE A O 1
ATOM 913 N N . PHE A 1 126 ? 15.347 7.904 -4.786 1.00 85.88 126 PHE A N 1
ATOM 914 C CA . PHE A 1 126 ? 13.898 7.717 -4.891 1.00 85.88 126 PHE A CA 1
ATOM 915 C C . PHE A 1 126 ? 13.420 6.416 -4.239 1.00 85.88 126 PHE A C 1
ATOM 917 O O . PHE A 1 126 ? 12.393 6.431 -3.569 1.00 85.88 126 PHE A O 1
ATOM 924 N N . GLY A 1 127 ? 14.163 5.315 -4.369 1.00 86.88 127 GLY A N 1
ATOM 925 C CA . GLY A 1 127 ? 13.860 4.054 -3.694 1.00 86.88 127 GLY A CA 1
ATOM 926 C C . GLY A 1 127 ? 13.951 4.180 -2.172 1.00 86.88 127 GLY A C 1
ATOM 927 O O . GLY A 1 127 ? 13.053 3.735 -1.461 1.00 86.88 127 GLY A O 1
ATOM 928 N N . PHE A 1 128 ? 14.983 4.861 -1.665 1.00 87.81 128 PHE A N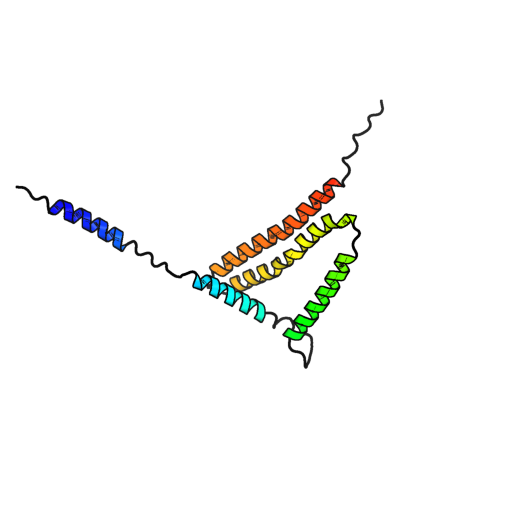 1
ATOM 929 C CA . PHE A 1 128 ? 15.118 5.148 -0.236 1.00 87.81 128 PHE A CA 1
ATOM 930 C C . PHE A 1 128 ? 13.969 6.023 0.290 1.00 87.81 128 PHE A C 1
ATOM 932 O O . PHE A 1 128 ? 13.390 5.734 1.341 1.00 87.81 128 PHE A O 1
ATOM 939 N N . LEU A 1 129 ? 13.591 7.063 -0.458 1.00 90.12 129 LEU A N 1
ATOM 940 C CA . LEU A 1 129 ? 12.471 7.931 -0.099 1.00 90.12 129 LEU A CA 1
ATOM 941 C C . LEU A 1 129 ? 11.134 7.177 -0.139 1.00 90.12 129 LEU A C 1
ATOM 943 O O . LEU A 1 129 ? 10.328 7.315 0.779 1.00 90.12 129 LEU A O 1
ATOM 947 N N . ALA A 1 130 ? 10.920 6.337 -1.155 1.00 89.69 130 ALA A N 1
ATOM 948 C CA . ALA A 1 130 ? 9.738 5.489 -1.275 1.00 89.69 130 ALA A CA 1
ATOM 949 C C . ALA A 1 130 ? 9.631 4.498 -0.107 1.00 89.69 130 ALA A C 1
ATOM 951 O O . ALA A 1 130 ? 8.558 4.355 0.476 1.00 89.69 130 ALA A O 1
ATOM 952 N N . LEU A 1 131 ? 10.741 3.867 0.289 1.00 91.31 131 LEU A N 1
ATOM 953 C CA . LEU A 1 131 ? 10.780 2.949 1.428 1.00 91.31 131 LEU A CA 1
ATOM 954 C C . LEU A 1 131 ? 10.506 3.673 2.755 1.00 91.31 131 LEU A C 1
ATOM 956 O O . LEU A 1 131 ? 9.755 3.174 3.592 1.00 91.31 131 LEU A O 1
ATOM 960 N N . THR A 1 132 ? 11.056 4.879 2.922 1.00 91.69 132 THR A N 1
ATOM 961 C CA . THR A 1 132 ? 10.800 5.729 4.095 1.00 91.69 132 THR A CA 1
ATOM 962 C C . THR A 1 132 ? 9.321 6.118 4.184 1.00 91.69 132 THR A C 1
ATOM 964 O O . THR A 1 132 ? 8.715 5.998 5.246 1.00 91.69 132 THR A O 1
ATOM 967 N N . MET A 1 133 ? 8.705 6.519 3.068 1.00 90.75 133 MET A N 1
ATOM 968 C CA . MET A 1 133 ? 7.275 6.851 3.018 1.00 90.75 133 MET A CA 1
ATOM 969 C C . MET A 1 133 ? 6.386 5.629 3.276 1.00 90.75 133 MET A C 1
ATOM 971 O O . MET A 1 133 ? 5.412 5.724 4.023 1.00 90.75 133 MET A O 1
ATOM 975 N N . ALA A 1 134 ? 6.743 4.467 2.723 1.00 91.19 134 ALA A N 1
ATOM 976 C CA . ALA A 1 134 ? 6.033 3.219 2.983 1.00 91.19 134 ALA A CA 1
ATOM 977 C C . ALA A 1 134 ? 6.085 2.843 4.474 1.00 91.19 134 ALA A C 1
ATOM 979 O O . ALA A 1 134 ? 5.061 2.504 5.058 1.00 91.19 134 ALA A O 1
ATOM 980 N N . SER A 1 135 ? 7.251 2.985 5.109 1.00 90.81 135 SER A N 1
ATOM 981 C CA . SER A 1 135 ? 7.440 2.749 6.545 1.00 90.81 135 SER A CA 1
ATOM 982 C C . SER A 1 135 ? 6.506 3.613 7.405 1.00 90.81 135 SER A C 1
ATOM 984 O O . SER A 1 135 ? 5.811 3.092 8.277 1.00 90.81 135 SER A O 1
ATOM 986 N N . VAL A 1 136 ? 6.402 4.917 7.117 1.00 89.06 136 VAL A N 1
ATOM 987 C CA . VAL A 1 136 ? 5.489 5.821 7.842 1.00 89.06 136 VAL A CA 1
ATOM 988 C C . VAL A 1 136 ? 4.029 5.379 7.715 1.00 89.06 136 VAL A C 1
ATOM 990 O O . VAL A 1 136 ? 3.295 5.447 8.698 1.00 89.06 136 VAL A O 1
ATOM 993 N N . ASN A 1 137 ? 3.603 4.892 6.549 1.00 89.38 137 ASN A N 1
ATOM 994 C CA . ASN A 1 137 ? 2.230 4.426 6.341 1.00 89.38 137 ASN A CA 1
ATOM 995 C C . ASN A 1 137 ? 1.918 3.148 7.150 1.00 89.38 137 ASN A C 1
ATOM 997 O O . ASN A 1 137 ? 0.877 3.064 7.807 1.00 89.38 137 ASN A O 1
ATOM 1001 N N . ILE A 1 138 ? 2.875 2.211 7.209 1.00 89.19 138 ILE A N 1
ATOM 1002 C CA . ILE A 1 138 ? 2.789 0.991 8.028 1.00 89.19 138 ILE A CA 1
ATOM 1003 C C . ILE A 1 138 ? 2.669 1.379 9.503 1.00 89.19 138 ILE A C 1
ATOM 1005 O O . ILE A 1 138 ? 1.665 1.096 10.159 1.00 89.19 138 ILE A O 1
ATOM 1009 N N . PHE A 1 139 ? 3.684 2.063 10.034 1.00 87.50 139 PHE A N 1
ATOM 1010 C CA . PHE A 1 139 ? 3.750 2.375 11.458 1.00 87.50 139 PHE A CA 1
ATOM 1011 C C . PHE A 1 139 ? 2.654 3.355 11.887 1.00 87.50 139 PHE A C 1
ATOM 1013 O O . PHE A 1 139 ? 2.066 3.179 12.952 1.00 87.50 139 PHE A O 1
ATOM 1020 N N . GLY A 1 140 ? 2.313 4.337 11.052 1.00 85.12 140 GLY A N 1
ATOM 1021 C CA . GLY A 1 140 ? 1.234 5.290 11.304 1.00 85.12 140 GLY A CA 1
ATOM 1022 C C . GLY A 1 140 ? -0.138 4.621 11.402 1.00 85.12 140 GLY A C 1
ATOM 1023 O O . GLY A 1 140 ? -0.886 4.909 12.337 1.00 85.12 140 GLY A O 1
ATOM 1024 N N . GLY A 1 141 ? -0.447 3.673 10.508 1.00 81.62 141 GLY A N 1
ATOM 1025 C CA . GLY A 1 141 ? -1.697 2.906 10.556 1.00 81.62 141 GLY A CA 1
ATOM 1026 C C . GLY A 1 141 ? -1.854 2.101 11.851 1.00 81.62 141 GLY A C 1
ATOM 1027 O O . GLY A 1 141 ? -2.911 2.123 12.487 1.00 81.62 141 GLY A O 1
ATOM 1028 N N . PHE A 1 142 ? -0.789 1.447 12.319 1.00 79.38 142 PHE A N 1
ATOM 1029 C CA . PHE A 1 142 ? -0.840 0.671 13.564 1.00 79.38 142 PHE A CA 1
ATOM 1030 C C . PHE A 1 142 ? -0.887 1.547 14.825 1.00 79.38 142 PHE A C 1
ATOM 1032 O O . PHE A 1 142 ? -1.587 1.206 15.782 1.00 79.38 142 PHE A O 1
ATOM 1039 N N . LEU A 1 143 ? -0.209 2.699 14.832 1.00 82.44 143 LEU A N 1
ATOM 1040 C CA . LEU A 1 143 ? -0.162 3.602 15.989 1.00 82.44 143 LEU A CA 1
ATOM 1041 C C . LEU A 1 143 ? -1.506 4.317 16.213 1.00 82.44 143 LEU A C 1
ATOM 1043 O O . LEU A 1 143 ? -1.967 4.420 17.351 1.00 82.44 143 LEU A O 1
ATOM 1047 N N . VAL A 1 144 ? -2.184 4.739 15.139 1.00 72.94 144 VAL A N 1
ATOM 1048 C CA . VAL A 1 144 ? -3.534 5.328 15.218 1.00 72.94 144 VAL A CA 1
ATOM 1049 C C . VAL A 1 144 ? -4.555 4.299 15.705 1.00 72.94 144 VAL A C 1
ATOM 1051 O O . VAL A 1 144 ? -5.338 4.602 16.608 1.00 72.94 144 VAL A O 1
ATOM 1054 N N . THR A 1 145 ? -4.490 3.062 15.199 1.00 75.00 145 THR A N 1
ATOM 1055 C CA . THR A 1 145 ? -5.354 1.962 15.662 1.00 75.00 145 THR A CA 1
ATOM 1056 C C . THR A 1 145 ? -5.150 1.685 17.153 1.00 75.00 145 THR A C 1
ATOM 1058 O O . THR A 1 145 ? -6.115 1.626 17.914 1.00 75.00 145 THR A O 1
ATOM 1061 N N . ASN A 1 146 ? -3.895 1.592 17.608 1.00 72.44 146 ASN A N 1
ATOM 1062 C CA . ASN A 1 146 ? -3.583 1.381 19.023 1.00 72.44 146 ASN A CA 1
ATOM 1063 C C . ASN A 1 146 ? -4.044 2.540 19.913 1.00 72.44 146 ASN A C 1
ATOM 1065 O O . ASN A 1 146 ? -4.528 2.295 21.015 1.00 72.44 146 ASN A O 1
ATOM 1069 N N . ARG A 1 147 ? -3.954 3.790 19.444 1.00 75.56 147 ARG A N 1
ATOM 1070 C CA . ARG A 1 147 ? -4.465 4.962 20.173 1.00 75.56 147 ARG A CA 1
ATOM 1071 C C . ARG A 1 147 ? -5.992 4.954 20.285 1.00 75.56 147 ARG A C 1
ATOM 1073 O O . ARG A 1 147 ? -6.523 5.379 21.307 1.00 75.56 147 ARG A O 1
ATOM 1080 N N . MET A 1 148 ? -6.698 4.453 19.272 1.00 66.62 148 MET A N 1
ATOM 1081 C CA . MET A 1 148 ? -8.155 4.281 19.323 1.00 66.62 148 MET A CA 1
ATOM 1082 C C . MET A 1 148 ? -8.569 3.136 20.259 1.00 66.62 148 MET A C 1
ATOM 1084 O O . MET A 1 148 ? -9.540 3.270 21.000 1.00 66.62 148 MET A O 1
ATOM 1088 N N . LEU A 1 149 ? -7.810 2.036 20.295 1.00 59.03 149 LEU A N 1
ATOM 1089 C CA . LEU A 1 149 ? -8.079 0.900 21.185 1.00 59.03 149 LEU A CA 1
ATOM 1090 C C . LEU A 1 149 ? -7.638 1.149 22.636 1.00 59.03 149 LEU A C 1
ATOM 1092 O O . LEU A 1 149 ? -8.232 0.594 23.561 1.00 59.03 149 LEU A O 1
ATOM 1096 N N . SER A 1 150 ? -6.648 2.017 22.876 1.00 60.19 150 SER A N 1
ATOM 1097 C CA . SER A 1 150 ? -6.248 2.390 24.239 1.00 60.19 150 SER A CA 1
ATOM 1098 C C . SER A 1 150 ? -7.309 3.225 24.958 1.00 60.19 150 SER A C 1
ATOM 1100 O O . SER A 1 150 ? -7.277 3.296 26.181 1.00 60.19 150 SER A O 1
ATOM 1102 N N . MET A 1 151 ? -8.260 3.827 24.233 1.00 56.56 151 MET A N 1
ATOM 1103 C CA . MET A 1 151 ? -9.406 4.537 24.817 1.00 56.56 151 MET A CA 1
ATOM 1104 C C . MET A 1 151 ? -10.519 3.592 25.299 1.00 56.56 151 MET A C 1
ATOM 1106 O O . MET A 1 151 ? -11.338 3.994 26.120 1.00 56.56 151 MET A O 1
ATOM 1110 N N . TYR A 1 152 ? -10.520 2.330 24.854 1.00 55.56 152 TYR A N 1
ATOM 1111 C CA . TYR A 1 152 ? -11.416 1.280 25.360 1.00 55.56 152 TYR A CA 1
ATOM 1112 C C . TYR A 1 152 ? -10.805 0.469 26.511 1.00 55.56 152 TYR A C 1
ATOM 1114 O O . TYR A 1 152 ? -11.503 -0.305 27.169 1.00 55.56 152 TYR A O 1
ATOM 1122 N N . LYS A 1 153 ? -9.515 0.667 26.809 1.00 54.28 153 LYS A N 1
ATOM 1123 C CA . LYS A 1 153 ? -8.909 0.162 28.041 1.00 54.28 153 LYS A CA 1
ATOM 1124 C C . LYS A 1 153 ? -9.362 1.045 29.200 1.00 54.28 153 LYS A C 1
ATOM 1126 O O . LYS A 1 153 ? -8.912 2.175 29.365 1.00 54.28 153 LYS A O 1
ATOM 1131 N N . LYS A 1 154 ? -10.301 0.513 29.982 1.00 52.81 154 LYS A N 1
ATOM 1132 C CA . LYS A 1 154 ? -10.780 1.077 31.246 1.00 52.81 154 LYS A CA 1
ATOM 1133 C C . LYS A 1 154 ? -9.568 1.496 32.087 1.00 52.81 154 LYS A C 1
ATOM 1135 O O . LYS A 1 154 ? -8.716 0.663 32.374 1.00 52.81 154 LYS A O 1
ATOM 1140 N N . LYS A 1 155 ? -9.503 2.780 32.459 1.00 55.28 155 LYS A N 1
ATOM 1141 C CA . LYS A 1 155 ? -8.629 3.287 33.525 1.00 55.28 155 LYS A CA 1
ATOM 1142 C C . LYS A 1 155 ? -8.761 2.326 34.704 1.00 55.28 155 LYS A C 1
ATOM 1144 O O . LYS A 1 155 ? -9.886 2.123 35.168 1.00 55.28 155 LYS A O 1
ATOM 1149 N N . ASP A 1 156 ? -7.654 1.723 35.130 1.00 56.66 156 ASP A N 1
ATOM 1150 C CA . ASP A 1 156 ? -7.607 0.902 36.335 1.00 56.66 156 ASP A CA 1
ATOM 1151 C C . ASP A 1 156 ? -8.349 1.651 37.446 1.00 56.66 156 ASP A C 1
ATOM 1153 O O . ASP A 1 156 ? -8.050 2.811 37.755 1.00 56.66 156 ASP A O 1
ATOM 1157 N N . ALA A 1 157 ? -9.422 1.036 37.946 1.00 56.72 157 ALA A N 1
ATOM 1158 C CA . ALA A 1 157 ? -10.242 1.624 38.989 1.00 56.72 157 ALA A CA 1
ATOM 1159 C C . ALA A 1 157 ? -9.341 1.914 40.203 1.00 56.72 157 ALA A C 1
ATOM 1161 O O . ALA A 1 157 ? -8.536 1.052 40.566 1.00 56.72 157 ALA A O 1
ATOM 1162 N N . PRO A 1 158 ? -9.434 3.099 40.836 1.00 53.44 158 PRO A N 1
ATOM 1163 C CA . PRO A 1 158 ? -8.608 3.404 41.993 1.00 53.44 158 PRO A CA 1
ATOM 1164 C C . PRO A 1 158 ? -8.894 2.373 43.088 1.00 53.44 158 PRO A C 1
ATOM 1166 O O . PRO A 1 158 ? -10.055 2.096 43.400 1.00 53.44 158 PRO A O 1
ATOM 1169 N N . ALA A 1 159 ? -7.829 1.783 43.634 1.00 60.06 159 ALA A N 1
ATOM 1170 C CA . ALA A 1 159 ? -7.906 0.793 44.697 1.00 60.06 159 ALA A CA 1
ATOM 1171 C C . ALA A 1 159 ? -8.765 1.331 45.852 1.00 60.06 159 ALA A C 1
ATOM 1173 O O . ALA A 1 159 ? -8.430 2.332 46.490 1.00 60.06 159 ALA A O 1
ATOM 1174 N N . LYS A 1 160 ? -9.897 0.668 46.100 1.00 51.59 160 LYS A N 1
ATOM 1175 C CA . LYS A 1 160 ? -10.796 0.968 47.211 1.00 51.59 160 LYS A CA 1
ATOM 1176 C C . LYS A 1 160 ? -10.071 0.623 48.515 1.00 51.59 160 LYS A C 1
ATOM 1178 O O . LYS A 1 160 ? -9.948 -0.547 48.866 1.00 51.59 160 LYS A O 1
ATOM 1183 N N . LYS A 1 161 ? -9.564 1.640 49.215 1.00 54.97 161 LYS A N 1
ATOM 1184 C CA . LYS A 1 161 ? -9.039 1.508 50.578 1.00 54.97 161 LYS A CA 1
ATOM 1185 C C . LYS A 1 161 ? -10.248 1.402 51.513 1.00 54.97 161 LYS A C 1
ATOM 1187 O O . LYS A 1 161 ? -10.917 2.402 51.760 1.00 54.97 161 LYS A O 1
ATOM 1192 N N . ASN A 1 162 ? -10.586 0.186 51.939 1.00 55.94 162 ASN A N 1
ATOM 1193 C CA . ASN A 1 162 ? -11.558 -0.012 53.012 1.00 55.94 162 ASN A CA 1
ATOM 1194 C C . ASN A 1 162 ? -10.884 0.382 54.336 1.00 55.94 162 ASN A C 1
ATOM 1196 O O . ASN A 1 162 ? -9.712 0.053 54.538 1.00 55.94 162 ASN A O 1
ATOM 1200 N N . GLY A 1 163 ? -11.611 1.165 55.138 1.00 58.22 163 GLY A N 1
ATOM 1201 C CA . GLY A 1 163 ? -11.200 1.631 56.4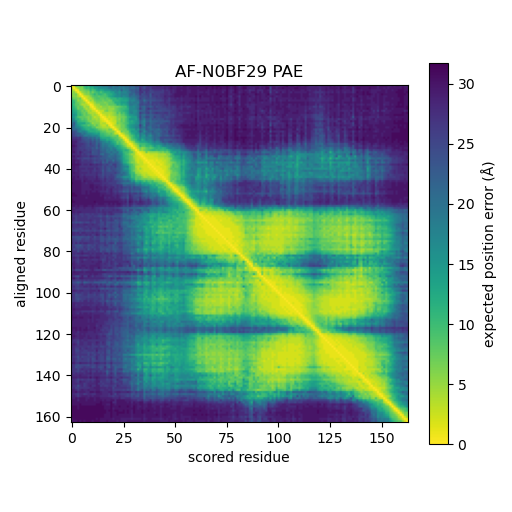64 1.00 58.22 163 GLY A CA 1
ATOM 1202 C C . GLY A 1 163 ? -11.159 0.535 57.514 1.00 58.22 163 GLY A C 1
ATOM 1203 O O . GLY A 1 163 ? -11.641 -0.584 57.227 1.00 58.22 163 GLY A O 1
#

Organism: NCBI:txid670307

Sequence (163 aa):
MFDRSATTAGNDMSNETVRRAFHPTSSRGPVSMKRAFLSALAAALLLPTAAFASEGGGLVSPSVYEFMVFVIAVFVGYYVVWSVTPALHTPLMSVTNAISSVIVVGALLAVGVSLTTSDSSVAKIFGFLALTMASVNIFGGFLVTNRMLSMYKKKDAPAKKNG